Protein AF-A0A8J4CBU0-F1 (afdb_monomer)

Organism: NCBI:txid1737510

Sequence (158 aa):
MNLNSPRSPIAQFSIENDHCSTSNVCPNAPRKPNFRREQEIGNFDFAIRCARDMLESMPECDRCDALKHLPRHTLEGVFLAFCHWQAGTQGGMDFQMLLQVAPCLDQELLGHIQCCYPNMTGEEWAIEVQQAVSDPYHGQQLAERTMIDSCQLRRLLF

Secondary structure (DSSP, 8-state):
--------------------------TTPPPPPSHHHHTTTT-HHHHHHHHHHHHHTS-GGGGGGHHHHS-HHHHHHHHHHHHHHHTT-GGGHHHHHHHHH-TTHHHHHHHHHHHH-TT--HHHHHHHHHHHHH-HHHHHHHHHHHHHHHHHHHHT--

Solvent-accessible surface area (backbone atoms only — not comparable to full-atom values): 9636 Å² total; per-residue (Å²): 134,88,90,81,85,90,82,89,82,82,91,74,87,80,89,78,88,80,77,81,88,76,83,72,83,69,95,75,68,76,71,76,71,68,62,70,60,71,69,48,73,83,48,32,67,58,20,41,52,55,43,40,59,54,56,68,75,44,59,75,85,67,30,77,52,40,75,77,73,45,56,78,90,24,46,40,27,43,47,48,21,44,34,22,38,75,62,70,40,79,67,9,54,62,40,56,57,43,36,76,75,24,74,48,43,66,59,53,51,50,53,51,48,44,68,76,38,74,85,63,48,73,68,58,49,53,51,51,30,48,45,25,66,75,33,66,68,54,26,51,52,52,24,49,66,60,50,58,52,56,59,56,59,59,57,75,77,108

Nearest PDB structures (foldseek):
  3uun-assembly3_B  TM=2.151E-01  e=1.578E+00  Homo sapiens
  1qvx-assembly1_A  TM=2.499E-01  e=4.249E+00  Gallus gallus
  6ch2-assembly1_D  TM=2.247E-01  e=8.932E+00  Salmonella enterica subsp. enterica serovar Typhimurium str. LT2

pLDDT: mean 74.84, std 21.99, range [34.0, 96.31]

Mean predicted aligned error: 13.99 Å

Radius of gyration: 27.42 Å; Cα contacts (8 Å, |Δi|>4): 128; chains: 1; bounding box: 73×82×49 Å

Structure (mmCIF, N/CA/C/O backbone):
data_AF-A0A8J4CBU0-F1
#
_entry.id   AF-A0A8J4CBU0-F1
#
loop_
_atom_site.group_PDB
_atom_site.id
_atom_site.type_symbol
_atom_site.label_atom_id
_atom_site.label_alt_id
_atom_site.label_comp_id
_atom_site.label_asym_id
_atom_site.label_entity_id
_atom_site.label_seq_id
_atom_site.pdbx_PDB_ins_code
_atom_site.Cartn_x
_atom_site.Cartn_y
_atom_site.Cartn_z
_atom_site.occupancy
_atom_site.B_iso_or_equiv
_atom_site.auth_seq_id
_atom_site.auth_comp_id
_atom_site.auth_asym_id
_atom_site.auth_atom_id
_atom_site.pdbx_PDB_model_num
ATOM 1 N N . MET A 1 1 ? 55.721 -66.239 36.094 1.00 34.00 1 MET A N 1
ATOM 2 C CA . MET A 1 1 ? 55.238 -67.418 35.345 1.00 34.00 1 MET A CA 1
ATOM 3 C C . MET A 1 1 ? 53.740 -67.260 35.102 1.00 34.00 1 MET A C 1
ATOM 5 O O . MET A 1 1 ? 53.036 -67.032 36.072 1.00 34.00 1 MET A O 1
ATOM 9 N N . ASN A 1 2 ? 53.336 -67.285 33.822 1.00 36.19 2 ASN A N 1
ATOM 10 C CA . ASN A 1 2 ? 52.145 -67.920 33.214 1.00 36.19 2 ASN A CA 1
ATOM 11 C C . ASN A 1 2 ? 50.861 -68.074 34.061 1.00 36.19 2 ASN A C 1
ATOM 13 O O . ASN A 1 2 ? 50.888 -68.720 35.098 1.00 36.19 2 ASN A O 1
ATOM 17 N N . LEU A 1 3 ? 49.745 -67.424 33.690 1.00 40.72 3 LEU A N 1
ATOM 18 C CA . LEU A 1 3 ? 48.765 -67.764 32.623 1.00 40.72 3 LEU A CA 1
ATOM 19 C C . LEU A 1 3 ? 47.568 -68.545 33.201 1.00 40.72 3 LEU A C 1
ATOM 21 O O . LEU A 1 3 ? 47.722 -69.702 33.576 1.00 40.72 3 LEU A O 1
ATOM 25 N N . ASN A 1 4 ? 46.382 -67.924 33.213 1.00 36.31 4 ASN A N 1
ATOM 26 C CA . ASN A 1 4 ? 45.189 -68.373 32.467 1.00 36.31 4 ASN A CA 1
ATOM 27 C C . ASN A 1 4 ? 43.868 -67.891 33.097 1.00 36.31 4 ASN A C 1
ATOM 29 O O . ASN A 1 4 ? 43.408 -68.389 34.120 1.00 36.31 4 ASN A O 1
ATOM 33 N N . SER A 1 5 ? 43.238 -66.952 32.386 1.00 48.69 5 SER A N 1
ATOM 34 C CA . SER A 1 5 ? 41.776 -66.819 32.240 1.00 48.69 5 SER A CA 1
ATOM 35 C C . SER A 1 5 ? 41.215 -68.060 31.494 1.00 48.69 5 SER A C 1
ATOM 37 O O . SER A 1 5 ? 42.044 -68.795 30.946 1.00 48.69 5 SER A O 1
ATOM 39 N N . PRO A 1 6 ? 39.887 -68.338 31.385 1.00 55.81 6 PRO A N 1
ATOM 40 C CA . PRO A 1 6 ? 38.894 -67.429 30.757 1.00 55.81 6 PRO A CA 1
ATOM 41 C C . PRO A 1 6 ? 37.460 -67.545 31.374 1.00 55.81 6 PRO A C 1
ATOM 43 O O . PRO A 1 6 ? 37.219 -68.416 32.198 1.00 55.81 6 PRO A O 1
ATOM 46 N N . ARG A 1 7 ? 36.431 -66.710 31.147 1.00 42.28 7 ARG A N 1
ATOM 47 C CA . ARG A 1 7 ? 35.717 -66.241 29.932 1.00 42.28 7 ARG A CA 1
ATOM 48 C C . ARG A 1 7 ? 34.747 -65.113 30.387 1.00 42.28 7 ARG A C 1
ATOM 50 O O . ARG A 1 7 ? 33.935 -65.379 31.263 1.00 42.28 7 ARG A O 1
ATOM 57 N N . SER A 1 8 ? 34.951 -63.842 30.005 1.00 54.22 8 SER A N 1
ATOM 58 C CA . SER A 1 8 ? 34.265 -63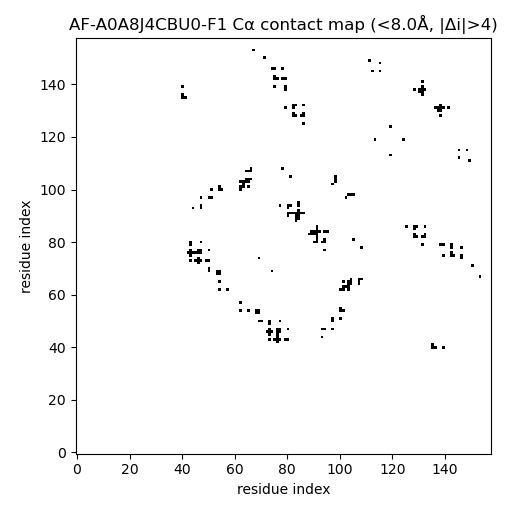.062 28.929 1.00 54.22 8 SER A CA 1
ATOM 59 C C . SER A 1 8 ? 32.898 -62.430 29.313 1.00 54.22 8 SER A C 1
ATOM 61 O O . SER A 1 8 ? 32.133 -63.064 30.025 1.00 54.22 8 SER A O 1
ATOM 63 N N . PRO A 1 9 ? 32.495 -61.273 28.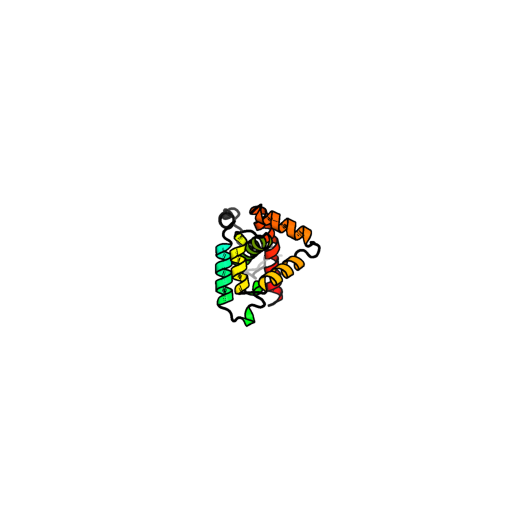737 1.00 48.78 9 PRO A N 1
ATOM 64 C CA . PRO A 1 9 ? 33.164 -59.970 28.809 1.00 48.78 9 PRO A CA 1
ATOM 65 C C . PRO A 1 9 ? 32.213 -58.807 29.200 1.00 48.78 9 PRO A C 1
ATOM 67 O O . PRO A 1 9 ? 31.014 -58.819 28.933 1.00 48.78 9 PRO A O 1
ATOM 70 N N . ILE A 1 10 ? 32.801 -57.764 29.790 1.00 43.44 10 ILE A N 1
ATOM 71 C CA . ILE A 1 10 ? 32.200 -56.443 30.020 1.00 43.44 10 ILE A CA 1
ATOM 72 C C . ILE A 1 10 ? 32.080 -55.719 28.673 1.00 43.44 10 ILE A C 1
ATOM 74 O O . ILE A 1 10 ? 33.049 -55.668 27.915 1.00 43.44 10 ILE A O 1
ATOM 78 N N . ALA A 1 11 ? 30.907 -55.154 28.381 1.00 40.12 11 ALA A N 1
ATOM 79 C CA . ALA A 1 11 ? 30.705 -54.281 27.230 1.00 40.12 11 ALA A CA 1
ATOM 80 C C . ALA A 1 11 ? 31.582 -53.028 27.382 1.00 40.12 11 ALA A C 1
ATOM 82 O O . ALA A 1 11 ? 31.366 -52.212 28.278 1.00 40.12 11 ALA A O 1
ATOM 83 N N . GLN A 1 12 ? 32.601 -52.904 26.533 1.00 40.72 12 GLN A N 1
ATOM 84 C CA . GLN A 1 12 ? 33.430 -51.710 26.446 1.00 40.72 12 GLN A CA 1
ATOM 85 C C . GLN A 1 12 ? 32.835 -50.738 25.431 1.00 40.72 12 GLN A C 1
ATOM 87 O O . GLN A 1 12 ? 32.482 -51.110 24.313 1.00 40.72 12 GLN A O 1
ATOM 92 N N . PHE A 1 13 ? 32.759 -49.482 25.856 1.00 40.38 13 PHE A N 1
ATOM 93 C CA . PHE A 1 13 ? 32.594 -48.321 25.001 1.00 40.38 13 PHE A CA 1
ATOM 94 C C . PHE A 1 13 ? 33.774 -48.225 24.028 1.00 40.38 13 PHE A C 1
ATOM 96 O O . PHE A 1 13 ? 34.927 -48.190 24.456 1.00 40.38 13 PHE A O 1
ATOM 103 N N . SER A 1 14 ? 33.472 -48.087 22.741 1.00 40.72 14 SER A N 1
ATOM 104 C CA . SER A 1 14 ? 34.336 -47.386 21.796 1.00 40.72 14 SER A CA 1
ATOM 105 C C . SER A 1 14 ? 33.578 -46.151 21.331 1.00 40.72 14 SER A C 1
ATOM 107 O O . SER A 1 14 ? 32.615 -46.235 20.574 1.00 40.72 14 SER A O 1
ATOM 109 N N . ILE A 1 15 ? 33.995 -45.010 21.869 1.00 47.34 15 ILE A N 1
ATOM 110 C CA . ILE A 1 15 ? 33.830 -43.709 21.236 1.00 47.34 15 ILE A CA 1
ATOM 111 C C . ILE A 1 15 ? 34.971 -43.634 20.229 1.00 47.34 15 ILE A C 1
ATOM 113 O O . ILE A 1 15 ? 36.117 -43.741 20.646 1.00 47.34 15 ILE A O 1
ATOM 117 N N . GLU A 1 16 ? 34.656 -43.491 18.945 1.00 35.72 16 GLU A N 1
ATOM 118 C CA . GLU A 1 16 ? 35.247 -42.458 18.088 1.00 35.72 16 GLU A CA 1
ATOM 119 C C . GLU A 1 16 ? 34.575 -42.456 16.707 1.00 35.72 16 GLU A C 1
ATOM 121 O O . GLU A 1 16 ? 34.533 -43.466 16.013 1.00 35.72 16 GLU A O 1
ATOM 126 N N . ASN A 1 17 ? 34.050 -41.269 16.388 1.00 37.66 17 ASN A N 1
ATOM 127 C CA . ASN A 1 17 ? 33.843 -40.653 15.078 1.00 37.66 17 ASN A CA 1
ATOM 128 C C . ASN A 1 17 ? 33.075 -41.438 14.001 1.00 37.66 17 ASN A C 1
ATOM 130 O O . ASN A 1 17 ? 33.599 -42.325 13.347 1.00 37.66 17 ASN A O 1
ATOM 134 N N . ASP A 1 18 ? 31.861 -40.991 13.682 1.00 36.38 18 ASP A N 1
ATOM 135 C CA . ASP A 1 18 ? 31.746 -39.846 12.777 1.00 36.38 18 ASP A CA 1
ATOM 136 C C . ASP A 1 18 ? 30.307 -39.321 12.713 1.00 36.38 18 ASP A C 1
ATOM 138 O O . ASP A 1 18 ? 29.337 -40.068 12.639 1.00 36.38 18 ASP A O 1
ATOM 142 N N . HIS A 1 19 ? 30.216 -37.995 12.762 1.00 39.25 19 HIS A N 1
ATOM 143 C CA . HIS A 1 19 ? 29.139 -37.150 12.260 1.00 39.25 19 HIS A CA 1
ATOM 144 C C . HIS A 1 19 ? 27.676 -37.505 12.587 1.00 39.25 19 HIS A C 1
ATOM 146 O O . HIS A 1 19 ? 27.019 -38.345 11.978 1.00 39.25 19 HIS A O 1
ATOM 152 N N . CYS A 1 20 ? 27.146 -36.688 13.506 1.00 36.72 20 CYS A N 1
ATOM 153 C CA . CYS A 1 20 ? 25.795 -36.131 13.513 1.00 36.72 20 CYS A CA 1
ATOM 154 C C . CYS A 1 20 ? 24.984 -36.467 12.251 1.00 36.72 20 CYS A C 1
ATOM 156 O O . CYS A 1 20 ? 25.292 -35.992 11.157 1.00 36.72 20 CYS A O 1
ATOM 158 N N . SER A 1 21 ? 23.931 -37.267 12.424 1.00 40.34 21 SER A N 1
ATOM 159 C CA . SER A 1 21 ? 22.935 -37.552 11.398 1.00 40.34 21 SER A CA 1
ATOM 160 C C . SER A 1 21 ? 22.174 -36.279 11.008 1.00 40.34 21 SER A C 1
ATOM 162 O O . SER A 1 21 ? 21.051 -36.039 11.446 1.00 40.34 21 SER A O 1
ATOM 164 N N . THR A 1 22 ? 22.770 -35.465 10.142 1.00 42.59 22 THR A N 1
ATOM 165 C CA . THR A 1 22 ? 22.064 -34.518 9.282 1.00 42.59 22 THR A CA 1
ATOM 166 C C . THR A 1 22 ? 21.462 -35.307 8.123 1.00 42.59 22 THR A C 1
ATOM 168 O O . THR A 1 22 ? 22.049 -35.469 7.056 1.00 42.59 22 THR A O 1
ATOM 171 N N . SER A 1 23 ? 20.271 -35.857 8.354 1.00 40.28 23 SER A N 1
ATOM 172 C CA . SER A 1 23 ? 19.504 -36.533 7.310 1.00 40.28 23 SER A CA 1
ATOM 173 C C . SER A 1 23 ? 19.081 -35.532 6.226 1.00 40.28 23 SER A C 1
ATOM 175 O O . SER A 1 23 ? 18.161 -34.738 6.407 1.00 40.28 23 SER A O 1
ATOM 177 N N . ASN A 1 24 ? 19.792 -35.622 5.099 1.00 41.19 24 ASN A N 1
ATOM 178 C CA . ASN A 1 24 ? 19.357 -35.398 3.720 1.00 41.19 24 ASN A CA 1
ATOM 179 C C . ASN A 1 24 ? 18.896 -33.990 3.309 1.00 41.19 24 ASN A C 1
ATOM 181 O O . ASN A 1 24 ? 17.742 -33.767 2.945 1.00 41.19 24 ASN A O 1
ATOM 185 N N . VAL A 1 25 ? 19.864 -33.082 3.155 1.00 42.47 25 VAL A N 1
ATOM 186 C CA . VAL A 1 25 ? 19.802 -32.110 2.051 1.00 42.47 25 VAL A CA 1
ATOM 187 C C . VAL A 1 25 ? 20.138 -32.870 0.766 1.00 42.47 25 VAL A C 1
ATOM 189 O O . VAL A 1 25 ? 21.299 -33.173 0.501 1.00 42.47 25 VAL A O 1
ATOM 192 N N . CYS A 1 26 ? 19.129 -33.223 -0.032 1.00 36.91 26 CYS A N 1
ATOM 193 C CA . CYS A 1 26 ? 19.356 -33.737 -1.382 1.00 36.91 26 CYS A CA 1
ATOM 194 C C . CYS A 1 26 ? 20.069 -32.651 -2.219 1.00 36.91 26 CYS A C 1
ATOM 196 O O . CYS A 1 26 ? 19.478 -31.587 -2.417 1.00 36.91 26 CYS A O 1
ATOM 198 N N . PRO A 1 27 ? 21.278 -32.882 -2.771 1.00 45.62 27 PRO A N 1
ATOM 199 C CA . PRO A 1 27 ? 22.016 -31.843 -3.497 1.00 45.62 27 PRO A CA 1
ATOM 200 C C . PRO A 1 27 ? 21.475 -31.553 -4.907 1.00 45.62 27 PRO A C 1
ATOM 202 O O . PRO A 1 27 ? 22.059 -30.754 -5.623 1.00 45.62 27 PRO A O 1
ATOM 205 N N . ASN A 1 28 ? 20.371 -32.184 -5.320 1.00 46.84 28 ASN A N 1
ATOM 206 C CA . ASN A 1 28 ? 19.833 -32.117 -6.684 1.00 46.84 28 ASN A CA 1
ATOM 207 C C . ASN A 1 28 ? 18.296 -32.071 -6.720 1.00 46.84 28 ASN A C 1
ATOM 209 O O . ASN A 1 28 ? 17.674 -32.614 -7.629 1.00 46.84 28 ASN A O 1
ATOM 213 N N . ALA A 1 29 ? 17.651 -31.427 -5.744 1.00 43.34 29 ALA A N 1
ATOM 214 C CA . ALA A 1 29 ? 16.278 -30.989 -5.977 1.00 43.34 29 ALA A CA 1
ATOM 215 C C . ALA A 1 29 ? 16.334 -29.831 -6.989 1.00 43.34 29 ALA A C 1
ATOM 217 O O . ALA A 1 29 ? 16.971 -28.815 -6.685 1.00 43.34 29 ALA A O 1
ATOM 218 N N . PRO A 1 30 ? 15.697 -29.931 -8.173 1.00 47.75 30 PRO A N 1
ATOM 219 C CA . PRO A 1 30 ? 15.491 -28.759 -9.004 1.00 47.75 30 PRO A CA 1
ATOM 220 C C . PRO A 1 30 ? 14.759 -27.754 -8.121 1.00 47.75 30 PRO A C 1
ATOM 222 O O . PRO A 1 30 ? 13.662 -28.046 -7.633 1.00 47.75 30 PRO A O 1
ATOM 225 N N . ARG A 1 31 ? 15.377 -26.598 -7.847 1.00 51.50 31 ARG A N 1
ATOM 226 C CA . ARG A 1 31 ? 14.644 -25.483 -7.245 1.00 51.50 31 ARG A CA 1
ATOM 227 C C . ARG A 1 31 ? 13.429 -25.306 -8.138 1.00 51.50 31 ARG A C 1
ATOM 229 O O . ARG A 1 31 ? 13.617 -25.111 -9.339 1.00 51.50 31 ARG A O 1
ATOM 236 N N . LYS A 1 32 ? 12.216 -25.469 -7.589 1.00 43.22 32 LYS A N 1
ATOM 237 C CA . LYS A 1 32 ? 10.995 -25.186 -8.348 1.00 43.22 32 LYS A CA 1
ATOM 238 C C . LYS A 1 32 ? 11.237 -23.832 -9.007 1.00 43.22 32 LYS A C 1
ATOM 240 O O . LYS A 1 32 ? 11.532 -22.885 -8.273 1.00 43.22 32 LYS A O 1
ATOM 245 N N . PRO A 1 33 ? 11.233 -23.748 -10.343 1.00 42.16 33 PRO A N 1
ATOM 246 C CA . PRO A 1 33 ? 11.438 -22.468 -10.978 1.00 42.16 33 PRO A CA 1
ATOM 247 C C . PRO A 1 33 ? 10.353 -21.535 -10.435 1.00 42.16 33 PRO A C 1
ATOM 249 O O . PRO A 1 33 ? 9.207 -21.956 -10.249 1.00 42.16 33 PRO A O 1
ATOM 252 N N . ASN A 1 34 ? 10.742 -20.309 -10.087 1.00 46.09 34 ASN A N 1
ATOM 253 C CA . ASN A 1 34 ? 9.900 -19.271 -9.483 1.00 46.09 34 ASN A CA 1
ATOM 254 C C . ASN A 1 34 ? 8.767 -18.797 -10.429 1.00 46.09 34 ASN A C 1
ATOM 256 O O . ASN A 1 34 ? 8.305 -17.671 -10.320 1.00 46.09 34 ASN A O 1
ATOM 260 N N . PHE A 1 35 ? 8.257 -19.661 -11.314 1.00 37.78 35 PHE A N 1
ATOM 261 C CA . PHE A 1 35 ? 7.152 -19.394 -12.236 1.00 37.78 35 PHE A CA 1
ATOM 262 C C . PHE A 1 35 ? 5.877 -18.930 -11.536 1.00 37.78 35 PHE A C 1
ATOM 264 O O . PHE A 1 35 ? 5.042 -18.292 -12.166 1.00 37.78 35 PHE A O 1
ATOM 271 N N . ARG A 1 36 ? 5.703 -19.236 -10.242 1.00 45.06 36 ARG A N 1
ATOM 272 C CA . ARG A 1 36 ? 4.548 -18.732 -9.492 1.00 45.06 36 ARG A CA 1
ATOM 273 C C . ARG A 1 36 ? 4.622 -17.217 -9.275 1.00 45.06 36 ARG A C 1
ATOM 275 O O . ARG A 1 36 ? 3.591 -16.570 -9.329 1.00 45.06 36 ARG A O 1
ATOM 282 N N . ARG A 1 37 ? 5.829 -16.665 -9.107 1.00 49.78 37 ARG A N 1
ATOM 283 C CA . ARG A 1 37 ? 6.038 -15.238 -8.832 1.00 49.78 37 ARG A CA 1
ATOM 284 C C . ARG A 1 37 ? 5.971 -14.384 -10.101 1.00 49.78 37 ARG A C 1
ATOM 286 O O . ARG A 1 37 ? 5.455 -13.278 -10.068 1.00 49.78 37 ARG A O 1
ATOM 293 N N . GLU A 1 38 ? 6.408 -14.925 -11.238 1.00 42.91 38 GLU A N 1
ATOM 294 C CA . GLU A 1 38 ? 6.348 -14.226 -12.534 1.00 42.91 38 GLU A CA 1
ATOM 295 C C . GLU A 1 38 ? 4.918 -14.105 -13.098 1.00 42.91 38 GLU A C 1
ATOM 297 O O . GLU A 1 38 ? 4.658 -13.202 -13.886 1.00 42.91 38 GLU A O 1
ATOM 302 N N . GLN A 1 39 ? 3.973 -14.959 -12.675 1.00 41.88 39 GLN A N 1
ATOM 303 C CA . GLN A 1 39 ? 2.542 -14.816 -13.007 1.00 41.88 39 GLN A CA 1
ATOM 304 C C . GLN A 1 39 ? 1.761 -13.913 -12.034 1.00 41.88 39 GLN A C 1
ATOM 306 O O . GLN A 1 39 ? 0.610 -13.584 -12.313 1.00 41.88 39 GLN A O 1
ATOM 311 N N . GLU A 1 40 ? 2.354 -13.522 -10.904 1.00 49.50 40 GLU A N 1
ATOM 312 C CA . GLU A 1 40 ? 1.714 -12.679 -9.879 1.00 49.50 40 GLU A CA 1
ATOM 313 C C . GLU A 1 40 ? 1.998 -11.182 -10.076 1.00 49.50 40 GLU A C 1
ATOM 315 O O . GLU A 1 40 ? 1.310 -10.349 -9.482 1.00 49.50 40 GLU A O 1
ATOM 320 N N . ILE A 1 41 ? 2.939 -10.837 -10.965 1.00 48.62 41 ILE A N 1
ATOM 321 C CA . ILE A 1 41 ? 3.172 -9.464 -11.425 1.00 48.62 41 ILE A CA 1
ATOM 322 C C . ILE A 1 41 ? 1.917 -9.010 -12.186 1.00 48.62 41 ILE A C 1
ATOM 324 O O . ILE A 1 41 ? 1.770 -9.258 -13.380 1.00 48.62 41 ILE A O 1
ATOM 328 N N . GLY A 1 42 ? 0.978 -8.390 -11.469 1.00 52.25 42 GLY A N 1
ATOM 329 C CA . GLY A 1 42 ? -0.260 -7.849 -12.035 1.00 52.25 42 GLY A CA 1
ATOM 330 C C . GLY A 1 42 ? -1.561 -8.553 -11.643 1.00 52.25 42 GLY A C 1
ATOM 331 O O . GLY A 1 42 ? -2.571 -8.287 -12.282 1.00 52.25 42 GLY A O 1
ATOM 332 N N . ASN A 1 43 ? -1.592 -9.407 -10.610 1.00 63.91 43 ASN A N 1
ATOM 333 C CA . ASN A 1 43 ? -2.867 -9.914 -10.068 1.00 63.91 43 ASN A CA 1
ATOM 334 C C . ASN A 1 43 ? -3.137 -9.423 -8.636 1.00 63.91 43 ASN A C 1
ATOM 336 O O . ASN A 1 43 ? -3.515 -10.196 -7.750 1.00 63.91 43 ASN A O 1
ATOM 340 N N . PHE A 1 44 ? -2.930 -8.123 -8.397 1.00 75.69 44 PHE A N 1
ATOM 341 C CA . PHE A 1 44 ? -3.338 -7.498 -7.137 1.00 75.69 44 PHE A CA 1
ATOM 342 C C . PHE A 1 44 ? -4.868 -7.462 -6.978 1.00 75.69 44 PHE A C 1
ATOM 344 O O . PHE A 1 44 ? -5.340 -7.446 -5.845 1.00 75.69 44 PHE A O 1
ATOM 351 N N . ASP A 1 45 ? -5.645 -7.596 -8.057 1.00 82.25 45 ASP A N 1
ATOM 352 C CA . ASP A 1 45 ? -7.107 -7.766 -8.018 1.00 82.25 45 ASP A CA 1
ATOM 353 C C . ASP A 1 45 ? -7.532 -8.945 -7.134 1.00 82.25 45 ASP A C 1
ATOM 355 O O . ASP A 1 45 ? -8.456 -8.835 -6.322 1.00 82.25 45 ASP A O 1
ATOM 359 N N . PHE A 1 46 ? -6.847 -10.089 -7.254 1.00 86.25 46 PHE A N 1
ATOM 360 C CA . PHE A 1 46 ? -7.102 -11.243 -6.394 1.00 86.25 46 PHE A CA 1
ATOM 361 C C . PHE A 1 46 ? -6.805 -10.919 -4.926 1.00 86.25 46 PHE A C 1
ATOM 363 O O . PHE A 1 46 ? -7.613 -11.229 -4.050 1.00 86.25 46 PHE A O 1
ATOM 370 N N . ALA A 1 47 ? -5.677 -10.255 -4.659 1.00 89.06 47 ALA A N 1
ATOM 371 C CA . ALA A 1 47 ? -5.294 -9.858 -3.310 1.00 89.06 47 ALA A CA 1
ATOM 372 C C . ALA A 1 47 ? -6.307 -8.886 -2.685 1.00 89.06 47 ALA A C 1
ATOM 374 O O . ALA A 1 47 ? -6.683 -9.077 -1.529 1.00 89.06 47 ALA A O 1
ATOM 375 N N . ILE A 1 48 ? -6.797 -7.903 -3.450 1.00 91.06 48 ILE A N 1
ATOM 376 C CA . ILE A 1 48 ? -7.820 -6.950 -3.003 1.00 91.06 48 ILE A CA 1
ATOM 377 C C . ILE A 1 48 ? -9.143 -7.654 -2.721 1.00 91.06 48 ILE A C 1
ATOM 379 O O . ILE A 1 48 ? -9.737 -7.424 -1.670 1.00 91.06 48 ILE A O 1
ATOM 383 N N . ARG A 1 49 ? -9.594 -8.549 -3.606 1.00 91.06 49 ARG A N 1
ATOM 384 C CA . ARG A 1 49 ? -10.822 -9.322 -3.376 1.00 91.06 49 ARG A CA 1
ATOM 385 C C . ARG A 1 49 ? -10.731 -10.162 -2.107 1.00 91.06 49 ARG A C 1
ATOM 387 O O . ARG A 1 49 ? -11.623 -10.089 -1.273 1.00 91.06 49 ARG A O 1
ATOM 394 N N . CYS A 1 50 ? -9.638 -10.901 -1.926 1.00 90.94 50 CYS A N 1
ATOM 395 C CA . CYS A 1 50 ? -9.428 -11.696 -0.718 1.00 90.94 50 CYS A CA 1
ATOM 396 C C . CYS A 1 50 ? -9.331 -10.833 0.548 1.00 90.94 50 CYS A C 1
ATOM 398 O O . CYS A 1 50 ? -9.868 -11.214 1.587 1.00 90.94 50 CYS A O 1
ATOM 400 N N . ALA A 1 51 ? -8.663 -9.679 0.469 1.00 91.81 51 ALA A N 1
ATOM 401 C CA . ALA A 1 51 ? -8.579 -8.723 1.567 1.00 91.81 51 ALA A CA 1
ATOM 402 C C . ALA A 1 51 ? -9.961 -8.177 1.945 1.00 91.81 51 ALA A C 1
ATOM 404 O O . ALA A 1 51 ? -10.313 -8.159 3.123 1.00 91.81 51 ALA A O 1
ATOM 405 N N . ARG A 1 52 ? -10.762 -7.791 0.947 1.00 92.94 52 ARG A N 1
ATOM 406 C CA . ARG A 1 52 ? -12.120 -7.284 1.142 1.00 92.94 52 ARG A CA 1
ATOM 407 C C . ARG A 1 52 ? -13.022 -8.333 1.778 1.00 92.94 52 ARG A C 1
ATOM 409 O O . ARG A 1 52 ? -13.601 -8.052 2.818 1.00 92.94 52 ARG A O 1
ATOM 416 N N . ASP A 1 53 ? -13.088 -9.534 1.205 1.00 92.94 53 ASP A N 1
ATOM 417 C CA . ASP A 1 53 ? -13.951 -10.610 1.706 1.00 92.94 53 ASP A CA 1
ATOM 418 C C . ASP A 1 53 ? -13.606 -10.960 3.172 1.00 92.94 53 ASP A C 1
ATOM 420 O O . ASP A 1 53 ? -14.497 -11.192 3.991 1.00 92.94 53 ASP A O 1
ATOM 424 N N . MET A 1 54 ? -12.314 -10.936 3.533 1.00 91.88 54 MET A N 1
ATOM 425 C CA . MET A 1 54 ? -11.867 -11.114 4.919 1.00 91.88 54 MET A CA 1
ATOM 426 C C . MET A 1 54 ? -12.357 -9.978 5.826 1.00 91.88 54 MET A C 1
ATOM 428 O O . MET A 1 54 ? -12.963 -10.247 6.861 1.00 91.88 54 MET A O 1
ATOM 432 N N . LEU A 1 55 ? -12.123 -8.718 5.450 1.00 91.62 55 LEU A N 1
ATOM 433 C CA . LEU A 1 55 ? -12.495 -7.561 6.272 1.00 91.62 55 LEU A CA 1
ATOM 434 C C . LEU A 1 55 ? -14.016 -7.411 6.416 1.00 91.62 55 LEU A C 1
ATOM 436 O O . LEU A 1 55 ? -14.499 -7.095 7.501 1.00 91.62 55 LEU A O 1
ATOM 440 N N . GLU A 1 56 ? -14.785 -7.687 5.363 1.00 93.19 56 GLU A N 1
ATOM 441 C CA . GLU A 1 56 ? -16.252 -7.661 5.392 1.00 93.19 56 GLU A CA 1
ATOM 442 C C . GLU A 1 56 ? -16.835 -8.719 6.333 1.00 93.19 56 GLU A C 1
ATOM 444 O O . GLU A 1 56 ? -17.861 -8.472 6.968 1.00 93.19 56 GLU A O 1
ATOM 449 N N . SER A 1 57 ? -16.163 -9.867 6.479 1.00 92.31 57 SER A N 1
ATOM 450 C CA . SER A 1 57 ? -16.574 -10.916 7.420 1.00 92.31 57 SER A CA 1
ATOM 451 C C . SER A 1 57 ? -16.385 -10.531 8.894 1.00 92.31 57 SER A C 1
ATOM 453 O O . SER A 1 57 ? -16.937 -11.190 9.777 1.00 92.31 57 SER A O 1
ATOM 455 N N . MET A 1 58 ? -15.628 -9.463 9.164 1.00 89.12 58 MET A N 1
ATOM 456 C CA . MET A 1 58 ? -15.358 -8.965 10.508 1.00 89.12 58 MET A CA 1
ATOM 457 C C . MET A 1 58 ? -16.357 -7.873 10.923 1.00 89.12 58 MET A C 1
ATOM 459 O O . MET A 1 58 ? -16.810 -7.096 10.071 1.00 89.12 58 MET A O 1
ATOM 463 N N . PRO A 1 59 ? -16.671 -7.759 12.228 1.00 88.75 59 PRO A N 1
ATOM 464 C CA . PRO A 1 59 ? -17.389 -6.612 12.774 1.00 88.75 59 PRO A CA 1
ATOM 465 C C . PRO A 1 59 ? -16.668 -5.296 12.465 1.00 88.75 59 PRO A C 1
ATOM 467 O O . PRO A 1 59 ? -15.442 -5.239 12.485 1.00 88.75 59 PRO A O 1
ATOM 470 N N . GLU A 1 60 ? -17.418 -4.216 12.240 1.00 85.56 60 GLU A N 1
ATOM 471 C CA . GLU A 1 60 ? -16.843 -2.900 11.912 1.00 85.56 60 GLU A CA 1
ATOM 472 C C . GLU A 1 60 ? -15.851 -2.397 12.970 1.00 85.56 60 GLU A C 1
ATOM 474 O O . GLU A 1 60 ? -14.842 -1.792 12.617 1.00 85.56 60 GLU A O 1
ATOM 479 N N . CYS A 1 61 ? -16.089 -2.697 14.253 1.00 84.62 61 CYS A N 1
ATOM 480 C CA . CYS A 1 61 ? -15.196 -2.315 15.349 1.00 84.62 61 CYS A CA 1
ATOM 481 C C . CYS A 1 61 ? -13.803 -2.954 15.264 1.00 84.62 61 CYS A C 1
ATOM 483 O O . CYS A 1 61 ? -12.843 -2.368 15.762 1.00 84.62 61 CYS A O 1
ATOM 485 N N . ASP A 1 62 ? -13.685 -4.111 14.609 1.00 84.50 62 ASP A N 1
ATOM 486 C CA . ASP A 1 62 ? -12.431 -4.862 14.491 1.00 84.50 62 ASP A CA 1
ATOM 487 C C . ASP A 1 62 ? -11.644 -4.465 13.229 1.00 84.50 62 ASP A C 1
ATOM 489 O O . ASP A 1 62 ? -10.492 -4.854 13.050 1.00 84.50 62 ASP A O 1
ATOM 493 N N . ARG A 1 63 ? -12.237 -3.650 12.345 1.00 85.25 63 ARG A N 1
ATOM 494 C CA . ARG A 1 63 ? -11.595 -3.181 11.103 1.00 85.25 63 ARG A CA 1
ATOM 495 C C . ARG A 1 63 ? -10.647 -1.998 11.315 1.00 85.25 63 ARG A C 1
ATOM 497 O O . ARG A 1 63 ? -9.986 -1.591 10.368 1.00 85.25 63 ARG A O 1
ATOM 504 N N . CYS A 1 64 ? -10.564 -1.467 12.536 1.00 81.25 64 CYS A N 1
ATOM 505 C CA . CYS A 1 64 ? -9.659 -0.375 12.914 1.00 81.25 64 CYS A CA 1
ATOM 506 C C . CYS A 1 64 ? -8.167 -0.769 12.902 1.00 81.25 64 CYS A C 1
ATOM 508 O O . CYS A 1 64 ? -7.319 0.101 13.056 1.00 81.25 64 CYS A O 1
ATOM 510 N N . ASP A 1 65 ? -7.871 -2.065 12.763 1.00 84.06 65 ASP A N 1
ATOM 511 C CA . ASP A 1 65 ? -6.531 -2.656 12.652 1.00 84.06 65 ASP A CA 1
ATOM 512 C C . ASP A 1 65 ? -6.455 -3.569 11.406 1.00 84.06 65 ASP A C 1
ATOM 514 O O . ASP A 1 65 ? -5.937 -4.695 11.438 1.00 84.06 65 ASP A O 1
ATOM 518 N N . ALA A 1 66 ? -7.049 -3.124 10.295 1.00 86.56 66 ALA A N 1
ATOM 519 C CA . ALA A 1 66 ? -7.299 -3.943 9.112 1.00 86.56 66 ALA A CA 1
ATOM 520 C C . ALA A 1 66 ? -6.031 -4.642 8.608 1.00 86.56 66 ALA A C 1
ATOM 522 O O . ALA A 1 66 ? -6.055 -5.842 8.310 1.00 86.56 66 ALA A O 1
ATOM 523 N N . LEU A 1 67 ? -4.900 -3.931 8.590 1.00 88.50 67 LEU A N 1
ATOM 524 C CA . LEU A 1 67 ? -3.629 -4.445 8.101 1.00 88.50 67 LEU A CA 1
ATOM 525 C C . LEU A 1 67 ? -3.147 -5.656 8.905 1.00 88.50 67 LEU A C 1
ATOM 527 O O . LEU A 1 67 ? -2.467 -6.505 8.335 1.00 88.50 67 LEU A O 1
ATOM 531 N N . LYS A 1 68 ? -3.495 -5.799 10.193 1.00 86.50 68 LYS A N 1
ATOM 532 C CA . LYS A 1 68 ? -3.122 -6.971 11.014 1.00 86.50 68 LYS A CA 1
ATOM 533 C C . LYS A 1 68 ? -3.922 -8.216 10.640 1.00 86.50 68 LYS A C 1
ATOM 535 O O . LYS A 1 68 ? -3.384 -9.325 10.692 1.00 86.50 68 LYS A O 1
ATOM 540 N N . HIS A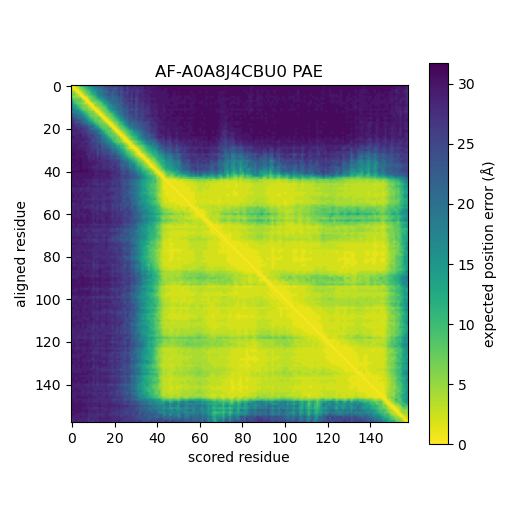 1 69 ? -5.173 -8.029 10.233 1.00 87.00 69 HIS A N 1
ATOM 541 C CA . HIS A 1 69 ? -6.102 -9.109 9.905 1.00 87.00 69 HIS A CA 1
ATOM 542 C C . HIS A 1 69 ? -5.923 -9.647 8.483 1.00 87.00 69 HIS A C 1
ATOM 544 O O . HIS A 1 69 ? -6.272 -10.796 8.208 1.00 87.00 69 HIS A O 1
ATOM 550 N N . LEU A 1 70 ? -5.318 -8.862 7.585 1.00 88.50 70 LEU A N 1
ATOM 551 C CA . LEU A 1 70 ? -5.093 -9.288 6.207 1.00 88.50 70 LEU A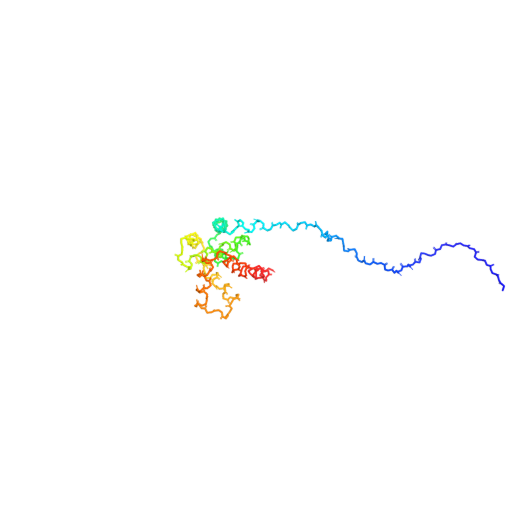 CA 1
ATOM 552 C C . LEU A 1 70 ? -4.188 -10.531 6.117 1.00 88.50 70 LEU A C 1
ATOM 554 O O . LEU A 1 70 ? -3.124 -10.572 6.754 1.00 88.50 70 LEU A O 1
ATOM 558 N N . PRO A 1 71 ? -4.544 -11.543 5.305 1.00 85.06 71 PRO A N 1
ATOM 559 C CA . PRO A 1 71 ? -3.686 -12.695 5.075 1.00 85.06 71 PRO A CA 1
ATOM 560 C C . PRO A 1 71 ? -2.323 -12.291 4.506 1.00 85.06 71 PRO A C 1
ATOM 562 O O . PRO A 1 71 ? -2.217 -11.417 3.655 1.00 85.06 71 PRO A O 1
ATOM 565 N N . ARG A 1 72 ? -1.255 -12.988 4.909 1.00 83.38 72 ARG A N 1
ATOM 566 C CA . ARG A 1 72 ? 0.107 -12.672 4.438 1.00 83.38 72 ARG A CA 1
ATOM 567 C C . ARG A 1 72 ? 0.225 -12.638 2.911 1.00 83.38 72 ARG A C 1
ATOM 569 O O . ARG A 1 72 ? 0.905 -11.777 2.375 1.00 83.38 72 ARG A O 1
ATOM 576 N N . HIS A 1 73 ? -0.432 -13.573 2.229 1.00 84.12 73 HIS A N 1
ATOM 577 C CA . HIS A 1 73 ? -0.362 -13.697 0.773 1.00 84.12 73 HIS A CA 1
ATOM 578 C C . HIS A 1 73 ? -1.079 -12.563 0.022 1.00 84.12 73 HIS A C 1
ATOM 580 O O . HIS A 1 73 ? -0.906 -12.458 -1.185 1.00 84.12 73 HIS A O 1
ATOM 586 N N . THR A 1 74 ? -1.882 -11.731 0.699 1.00 88.75 74 THR A N 1
ATOM 587 C CA . THR A 1 74 ? -2.560 -10.584 0.076 1.00 88.75 74 THR A CA 1
ATOM 588 C C . THR A 1 74 ? -1.821 -9.268 0.307 1.00 88.75 74 THR A C 1
ATOM 590 O O . THR A 1 74 ? -2.118 -8.296 -0.375 1.00 88.75 74 THR A O 1
ATOM 593 N N . LEU A 1 75 ? -0.877 -9.206 1.253 1.00 89.31 75 LEU A N 1
ATOM 594 C CA . LEU A 1 75 ? -0.254 -7.948 1.683 1.00 89.31 75 LEU A CA 1
ATOM 595 C C . LEU A 1 75 ? 0.492 -7.229 0.561 1.00 89.31 75 LEU A C 1
ATOM 597 O O . LEU A 1 75 ? 0.292 -6.034 0.374 1.00 89.31 75 LEU A O 1
ATOM 601 N N . GLU A 1 76 ? 1.313 -7.951 -0.201 1.00 90.81 76 GLU A N 1
ATOM 602 C CA . GLU A 1 76 ? 2.064 -7.373 -1.321 1.00 90.81 76 GLU A CA 1
ATOM 603 C C . GLU A 1 76 ? 1.114 -6.803 -2.381 1.00 90.81 76 GLU A C 1
ATOM 605 O O . GLU A 1 76 ? 1.276 -5.663 -2.801 1.00 90.81 76 GLU A O 1
ATOM 610 N N . GLY A 1 77 ? 0.059 -7.540 -2.745 1.00 90.38 77 GLY A N 1
ATOM 611 C CA . GLY A 1 77 ? -0.933 -7.062 -3.711 1.00 90.38 77 GLY A CA 1
ATOM 612 C C . GLY A 1 77 ? -1.738 -5.859 -3.209 1.00 90.38 77 GLY A C 1
ATOM 613 O O . GLY A 1 77 ? -1.945 -4.906 -3.954 1.00 90.38 77 GLY A O 1
ATOM 614 N N . VAL A 1 78 ? -2.135 -5.853 -1.933 1.00 92.50 78 VAL A N 1
ATOM 615 C CA . VAL A 1 78 ? -2.809 -4.702 -1.305 1.00 92.50 78 VAL A CA 1
ATOM 616 C C . VAL A 1 78 ? -1.894 -3.475 -1.292 1.00 92.50 78 VAL A C 1
ATOM 618 O O . VAL A 1 78 ? -2.344 -2.371 -1.590 1.00 92.50 78 VAL A O 1
ATOM 621 N N . PHE A 1 79 ? -0.604 -3.662 -1.009 1.00 93.56 79 PHE A N 1
ATOM 622 C CA . PHE A 1 79 ? 0.387 -2.590 -1.047 1.00 93.56 79 PHE A CA 1
ATOM 623 C C . PHE A 1 79 ? 0.622 -2.049 -2.463 1.00 93.56 79 PHE A C 1
ATOM 625 O O . PHE A 1 79 ? 0.683 -0.838 -2.653 1.00 93.56 79 PHE A O 1
ATOM 632 N N . LEU A 1 80 ? 0.701 -2.916 -3.474 1.00 92.62 80 LEU A N 1
ATOM 633 C CA . LEU A 1 80 ? 0.820 -2.481 -4.868 1.00 92.62 80 LEU A CA 1
ATOM 634 C C . LEU A 1 80 ? -0.398 -1.656 -5.301 1.00 92.62 80 LEU A C 1
ATOM 636 O O . LEU A 1 80 ? -0.242 -0.588 -5.893 1.00 92.62 80 LEU A O 1
ATOM 640 N N . ALA A 1 81 ? -1.607 -2.098 -4.951 1.00 93.06 81 ALA A N 1
ATOM 641 C CA . ALA A 1 81 ? -2.829 -1.342 -5.216 1.00 93.06 81 ALA A CA 1
ATOM 642 C C . ALA A 1 81 ? -2.836 0.018 -4.488 1.00 93.06 81 ALA A C 1
ATOM 644 O O . ALA A 1 81 ? -3.278 1.021 -5.050 1.00 93.06 81 ALA A O 1
ATOM 645 N N . PHE A 1 82 ? -2.283 0.082 -3.272 1.00 95.12 82 PHE A N 1
ATOM 646 C CA . PHE A 1 82 ? -2.055 1.335 -2.553 1.00 95.12 82 PHE A CA 1
ATOM 647 C C . PHE A 1 82 ? -1.088 2.269 -3.298 1.00 95.12 82 PHE A C 1
ATOM 649 O O . PHE A 1 82 ? -1.400 3.449 -3.460 1.00 95.12 82 PHE A O 1
ATOM 656 N N . CYS A 1 83 ? 0.034 1.767 -3.827 1.00 94.31 83 CYS A N 1
ATOM 657 C CA . CYS A 1 83 ? 0.936 2.563 -4.669 1.00 94.31 83 CYS A CA 1
ATOM 658 C C . CYS A 1 83 ? 0.211 3.098 -5.915 1.00 94.31 83 CYS A C 1
ATOM 660 O O . CYS A 1 83 ? 0.317 4.282 -6.236 1.00 94.31 83 CYS A O 1
ATOM 662 N N . HIS A 1 84 ? -0.592 2.263 -6.580 1.00 93.38 84 HIS A N 1
ATOM 663 C CA . HIS A 1 84 ? -1.405 2.682 -7.722 1.00 93.38 84 HIS A CA 1
ATOM 664 C C . HIS A 1 84 ? -2.439 3.761 -7.365 1.00 93.38 84 HIS A C 1
ATOM 666 O O . HIS A 1 84 ? -2.666 4.667 -8.176 1.00 93.38 84 HIS A O 1
ATOM 672 N N . TRP A 1 85 ? -3.039 3.685 -6.173 1.00 94.88 85 TRP A N 1
ATOM 673 C CA . TRP A 1 85 ? -3.962 4.689 -5.638 1.00 94.88 85 TRP A CA 1
ATOM 674 C C . TRP A 1 85 ? -3.257 6.007 -5.317 1.00 94.88 85 TRP A C 1
ATOM 676 O O . TRP A 1 85 ? -3.709 7.057 -5.771 1.00 94.88 85 TRP A O 1
ATOM 686 N N . GLN A 1 86 ? -2.107 5.965 -4.639 1.00 94.62 86 GLN A N 1
ATOM 687 C CA . GLN A 1 86 ? -1.307 7.161 -4.358 1.00 94.62 86 GLN A CA 1
ATOM 688 C C . GLN A 1 86 ? -0.777 7.837 -5.629 1.00 94.62 86 GLN A C 1
ATOM 690 O O . GLN A 1 86 ? -0.693 9.062 -5.683 1.00 94.62 86 GLN A O 1
ATOM 695 N N . ALA A 1 87 ? -0.464 7.060 -6.668 1.00 92.69 87 ALA A N 1
ATOM 696 C CA . ALA A 1 87 ? -0.064 7.581 -7.973 1.00 92.69 87 ALA A CA 1
ATOM 697 C C . ALA A 1 87 ? -1.234 8.145 -8.804 1.00 92.69 87 ALA A C 1
ATOM 699 O O . ALA A 1 87 ? -0.995 8.731 -9.860 1.00 92.69 87 ALA A O 1
ATOM 700 N N . GLY A 1 88 ? -2.488 7.956 -8.374 1.00 91.81 88 GLY A N 1
ATOM 701 C CA . GLY A 1 88 ? -3.675 8.408 -9.106 1.00 91.81 88 GLY A CA 1
ATOM 702 C C . GLY A 1 88 ? -3.962 7.616 -10.387 1.00 91.81 88 GLY A C 1
ATOM 703 O O . GLY A 1 88 ? -4.565 8.146 -11.319 1.00 91.81 88 GLY A O 1
ATOM 704 N N . THR A 1 89 ? -3.519 6.359 -10.466 1.00 89.31 89 THR A N 1
ATOM 705 C CA . THR A 1 89 ? -3.731 5.505 -11.647 1.00 89.31 89 THR A CA 1
ATOM 706 C C . THR A 1 89 ? -5.024 4.697 -11.566 1.00 89.31 89 THR A C 1
ATOM 708 O O . THR A 1 89 ? -5.593 4.511 -10.492 1.00 89.31 89 THR A O 1
ATOM 711 N N . GLN A 1 90 ? -5.485 4.163 -12.704 1.00 84.19 90 GLN A N 1
ATOM 712 C CA . GLN A 1 90 ? -6.700 3.335 -12.754 1.00 84.19 90 GLN A CA 1
ATOM 713 C C . GLN A 1 90 ? -6.606 2.071 -11.886 1.00 84.19 90 GLN A C 1
ATOM 715 O O . GLN A 1 90 ? -7.612 1.670 -11.310 1.00 84.19 90 GLN A O 1
ATOM 720 N N . GLY A 1 91 ? -5.407 1.502 -11.711 1.00 79.75 91 GLY A N 1
ATOM 721 C CA . GLY A 1 91 ? -5.181 0.360 -10.811 1.00 79.75 91 GLY A CA 1
ATOM 722 C C . GLY A 1 91 ? -5.413 0.674 -9.326 1.00 79.75 91 GLY A C 1
ATOM 723 O O . GLY A 1 91 ? -5.453 -0.230 -8.503 1.00 79.75 91 GLY A O 1
ATOM 724 N N . GLY A 1 92 ? -5.578 1.952 -8.964 1.00 82.69 92 GLY A N 1
ATOM 725 C CA . GLY A 1 92 ? -5.889 2.380 -7.602 1.00 82.69 92 GLY A CA 1
ATOM 726 C C . GLY A 1 92 ? -7.375 2.325 -7.241 1.00 82.69 92 GLY A C 1
ATOM 727 O O . GLY A 1 92 ? -7.722 2.495 -6.072 1.00 82.69 92 GLY A O 1
ATOM 728 N N . MET A 1 93 ? -8.267 2.103 -8.215 1.00 85.06 93 MET A N 1
ATOM 729 C CA . MET A 1 93 ? -9.719 2.068 -7.979 1.00 85.06 93 MET A CA 1
ATOM 730 C C . MET A 1 93 ? -10.122 0.922 -7.043 1.00 85.06 93 MET A C 1
ATOM 732 O O . MET A 1 93 ? -10.979 1.101 -6.178 1.00 85.06 93 MET A O 1
ATOM 736 N N . ASP A 1 94 ? -9.465 -0.232 -7.154 1.00 84.00 94 ASP A N 1
ATOM 737 C CA . ASP A 1 94 ? -9.747 -1.387 -6.299 1.00 84.00 94 ASP A CA 1
ATOM 738 C C . ASP A 1 94 ? -9.316 -1.143 -4.849 1.00 84.00 94 ASP A C 1
ATOM 740 O O . ASP A 1 94 ? -10.022 -1.516 -3.909 1.00 84.00 94 ASP A O 1
ATOM 744 N N . PHE A 1 95 ? -8.213 -0.417 -4.645 1.00 91.81 95 PHE A N 1
ATOM 745 C CA . PHE A 1 95 ? -7.810 0.021 -3.310 1.00 91.81 95 PHE A CA 1
ATOM 746 C C . PHE A 1 95 ? -8.816 1.012 -2.711 1.00 91.81 95 PHE A C 1
ATOM 748 O O . PHE A 1 95 ? -9.150 0.922 -1.531 1.00 91.81 95 PHE A O 1
ATOM 755 N N . GLN A 1 96 ? -9.384 1.909 -3.524 1.00 91.25 96 GLN A N 1
ATOM 756 C CA . GLN A 1 96 ? -10.439 2.817 -3.071 1.00 91.25 96 GLN A CA 1
ATOM 757 C C . GLN A 1 96 ? -11.693 2.064 -2.594 1.00 91.25 96 GLN A C 1
ATOM 759 O O . GLN A 1 96 ? -12.318 2.488 -1.622 1.00 91.25 96 GLN A O 1
ATOM 764 N N . MET A 1 97 ? -12.057 0.943 -3.227 1.00 89.38 97 MET A N 1
ATOM 765 C CA . MET A 1 97 ? -13.144 0.086 -2.731 1.00 89.38 97 MET A CA 1
ATOM 766 C C . MET A 1 97 ? -12.791 -0.550 -1.384 1.00 89.38 97 MET A C 1
ATOM 768 O O . MET A 1 97 ? -13.643 -0.637 -0.503 1.00 89.38 97 MET A O 1
ATOM 772 N N . LEU A 1 98 ? -11.532 -0.953 -1.197 1.00 91.25 98 LEU A N 1
ATOM 773 C CA . LEU A 1 98 ? -11.060 -1.514 0.067 1.00 91.25 98 LEU A CA 1
ATOM 774 C C . LEU A 1 98 ? -11.134 -0.490 1.214 1.00 91.25 98 LEU A C 1
ATOM 776 O O . LEU A 1 98 ? -11.537 -0.847 2.320 1.00 91.25 98 LEU A O 1
ATOM 780 N N . LEU A 1 99 ? -10.851 0.789 0.939 1.00 93.25 99 LEU A N 1
ATOM 781 C CA . LEU A 1 99 ? -10.986 1.880 1.915 1.00 93.25 99 LEU A CA 1
ATOM 782 C C . LEU A 1 99 ? -12.433 2.127 2.368 1.00 93.25 99 LEU A C 1
ATOM 784 O O . LEU A 1 99 ? -12.645 2.619 3.471 1.00 93.25 99 LEU A O 1
ATOM 788 N N . GLN A 1 100 ? -13.443 1.767 1.571 1.00 91.44 100 GLN A N 1
ATOM 789 C CA . GLN A 1 100 ? -14.842 1.857 2.016 1.00 91.44 100 GLN A CA 1
ATOM 790 C C . GLN A 1 100 ? -15.159 0.837 3.117 1.00 91.44 100 GLN A C 1
ATOM 792 O O . GLN A 1 100 ? -16.016 1.089 3.961 1.00 91.44 100 GLN A O 1
ATOM 797 N N . VAL A 1 101 ? -14.464 -0.304 3.114 1.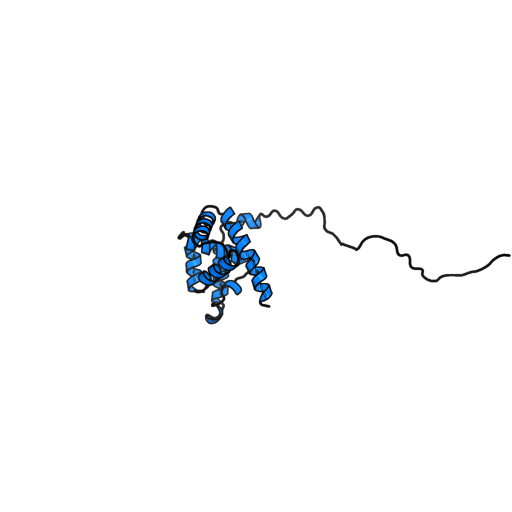00 91.56 101 VAL A N 1
ATOM 798 C CA . VAL A 1 101 ? -14.622 -1.370 4.113 1.00 91.56 101 VAL A CA 1
ATOM 799 C C . VAL A 1 101 ? -13.706 -1.141 5.315 1.00 91.56 101 VAL A C 1
ATOM 801 O O . VAL A 1 101 ? -14.130 -1.359 6.451 1.00 91.56 101 VAL A O 1
ATOM 804 N N . ALA A 1 102 ? -12.475 -0.685 5.072 1.00 91.81 102 ALA A N 1
ATOM 805 C CA . ALA A 1 102 ? -11.473 -0.371 6.087 1.00 91.81 102 ALA A CA 1
ATOM 806 C C . ALA A 1 102 ? -10.898 1.046 5.878 1.00 91.81 102 ALA A C 1
ATOM 808 O O . ALA A 1 102 ? -9.831 1.197 5.275 1.00 91.81 102 ALA A O 1
ATOM 809 N N . PRO A 1 103 ? -11.571 2.090 6.400 1.00 9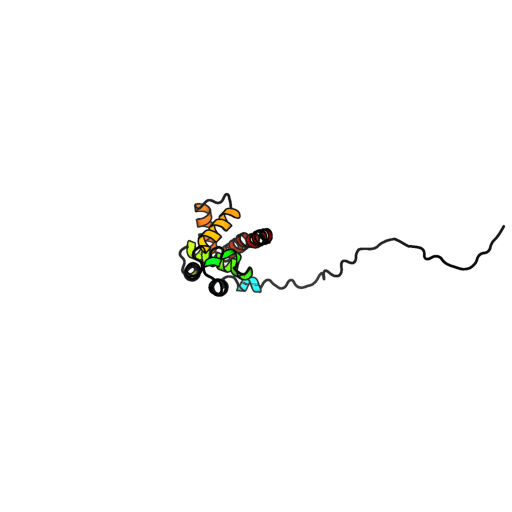1.31 103 PRO A N 1
ATOM 810 C CA . PRO A 1 103 ? -11.183 3.488 6.182 1.00 91.31 103 PRO A CA 1
ATOM 811 C C . PRO A 1 103 ? -9.828 3.891 6.767 1.00 91.31 103 PRO A C 1
ATOM 813 O O . PRO A 1 103 ? -9.317 4.946 6.417 1.00 91.31 103 PRO A O 1
ATOM 816 N N . CYS A 1 104 ? -9.267 3.087 7.673 1.00 90.44 104 CYS A N 1
ATOM 817 C CA . CYS A 1 104 ? -7.980 3.351 8.321 1.00 90.44 104 CYS A CA 1
ATOM 818 C C . CYS A 1 104 ? -6.789 2.707 7.591 1.00 90.44 104 CYS A C 1
ATOM 820 O O . CYS A 1 104 ? -5.642 2.948 7.965 1.00 90.44 104 CYS A O 1
ATOM 822 N N . LEU A 1 105 ? -7.036 1.887 6.561 1.00 91.81 105 LEU A N 1
ATOM 823 C CA . LEU A 1 105 ? -6.003 1.058 5.940 1.00 91.81 105 LEU A CA 1
ATOM 824 C C . LEU A 1 105 ? -4.892 1.879 5.263 1.00 91.81 105 LEU A C 1
ATOM 826 O O . LEU A 1 105 ? -3.736 1.461 5.271 1.00 91.81 105 LEU A O 1
ATOM 830 N N . ASP A 1 106 ? -5.210 3.042 4.692 1.00 94.25 106 ASP A N 1
ATOM 831 C CA . ASP A 1 106 ? -4.215 3.947 4.105 1.00 94.25 106 ASP A CA 1
ATOM 832 C C . ASP A 1 106 ? -3.255 4.500 5.170 1.00 94.25 106 ASP A C 1
ATOM 834 O O . ASP A 1 106 ? -2.039 4.483 4.975 1.00 94.25 106 ASP A O 1
ATOM 838 N N . GLN A 1 107 ? -3.787 4.936 6.315 1.00 92.25 107 GLN A N 1
ATOM 839 C CA . GLN A 1 107 ? -2.991 5.426 7.439 1.00 92.25 107 GLN A CA 1
ATOM 840 C C . GLN A 1 107 ? -2.158 4.308 8.065 1.00 92.25 107 GLN A C 1
ATOM 842 O O . GLN A 1 107 ? -0.993 4.532 8.390 1.00 92.25 107 GLN A O 1
ATOM 847 N N . GLU A 1 108 ? -2.714 3.100 8.191 1.00 91.75 108 GLU A N 1
ATOM 848 C CA . GLU A 1 108 ? -1.979 1.927 8.673 1.00 91.75 108 GLU A CA 1
ATOM 849 C C . GLU A 1 108 ? -0.801 1.576 7.750 1.00 91.75 108 GLU A C 1
ATOM 851 O O . GLU A 1 108 ? 0.310 1.336 8.228 1.00 91.75 108 GLU A O 1
ATOM 856 N N . LEU A 1 109 ? -1.009 1.597 6.428 1.00 93.19 109 LEU A N 1
ATOM 857 C CA . LEU A 1 109 ? 0.055 1.361 5.449 1.00 93.19 109 LEU A CA 1
ATOM 858 C C . LEU A 1 109 ? 1.116 2.465 5.488 1.00 93.19 109 LEU A C 1
ATOM 860 O O . LEU A 1 109 ? 2.305 2.154 5.513 1.00 93.19 109 LEU A O 1
ATOM 864 N N . LEU A 1 110 ? 0.712 3.737 5.549 1.00 92.25 110 LEU A N 1
ATOM 865 C CA . LEU A 1 110 ? 1.637 4.866 5.689 1.00 92.25 110 LEU A CA 1
ATOM 866 C C . LEU A 1 110 ? 2.467 4.778 6.971 1.00 92.25 110 LEU A C 1
ATOM 868 O O . LEU A 1 110 ? 3.683 4.959 6.923 1.00 92.25 110 LEU A O 1
ATOM 872 N N . GLY A 1 111 ? 1.833 4.461 8.101 1.00 91.19 111 GLY A N 1
ATOM 873 C CA . GLY A 1 111 ? 2.525 4.262 9.372 1.00 91.19 111 GLY A CA 1
ATOM 874 C C . GLY A 1 111 ? 3.539 3.121 9.291 1.00 91.19 111 GLY A C 1
ATOM 875 O O . GLY A 1 111 ? 4.680 3.273 9.724 1.00 91.19 111 GLY A O 1
ATOM 876 N N . HIS A 1 112 ? 3.167 2.007 8.655 1.00 90.25 112 HIS A N 1
ATOM 877 C CA . HIS A 1 112 ? 4.074 0.880 8.428 1.00 90.25 112 HIS A CA 1
ATOM 878 C C . HIS A 1 112 ? 5.270 1.262 7.538 1.00 90.25 112 HIS A C 1
ATOM 880 O O . HIS A 1 112 ? 6.411 0.933 7.860 1.00 90.25 112 HIS A O 1
ATOM 886 N N . ILE A 1 113 ? 5.041 2.022 6.463 1.00 91.12 113 ILE A N 1
ATOM 887 C CA . ILE A 1 113 ? 6.102 2.525 5.575 1.00 91.12 113 ILE A CA 1
ATOM 888 C C . ILE A 1 113 ? 7.063 3.433 6.343 1.00 91.12 113 ILE A C 1
ATOM 890 O O . ILE A 1 113 ? 8.274 3.266 6.229 1.00 91.12 113 ILE A O 1
ATOM 894 N N . GLN A 1 114 ? 6.554 4.346 7.171 1.00 90.88 114 GLN A N 1
ATOM 895 C CA . GLN A 1 114 ? 7.392 5.219 7.999 1.00 90.88 114 GLN A CA 1
ATOM 896 C C . GLN A 1 114 ? 8.251 4.428 8.994 1.00 90.88 114 GLN A C 1
ATOM 898 O O . GLN A 1 114 ? 9.391 4.808 9.255 1.00 90.88 114 GLN A O 1
ATOM 903 N N . CYS A 1 115 ? 7.751 3.305 9.515 1.00 88.94 115 CYS A N 1
ATOM 904 C CA . CYS A 1 115 ? 8.554 2.404 10.341 1.00 88.94 115 CYS A CA 1
ATOM 905 C C . CYS A 1 115 ? 9.665 1.702 9.542 1.00 88.94 115 CYS A C 1
ATOM 907 O O . CYS A 1 115 ? 10.778 1.570 10.050 1.00 88.94 115 CYS A O 1
ATOM 909 N N . CYS A 1 116 ? 9.388 1.266 8.309 1.00 88.19 116 CYS A N 1
ATOM 910 C CA . CYS A 1 116 ? 10.380 0.629 7.435 1.00 88.19 116 CYS A CA 1
ATOM 911 C C . CYS A 1 116 ? 11.427 1.619 6.893 1.00 88.19 116 CYS A C 1
ATOM 913 O O . CYS A 1 116 ? 12.585 1.246 6.702 1.00 88.19 116 CYS A O 1
ATOM 915 N N . TYR A 1 117 ? 11.043 2.877 6.663 1.00 89.50 117 TYR A N 1
ATOM 916 C CA . TYR A 1 117 ? 11.893 3.920 6.084 1.00 89.50 117 TYR A CA 1
ATOM 917 C C . TYR A 1 117 ? 11.848 5.208 6.925 1.00 89.50 117 TYR A C 1
ATOM 919 O O . TYR A 1 117 ? 11.350 6.234 6.463 1.00 89.50 117 TYR A O 1
ATOM 927 N N . PRO A 1 118 ? 12.410 5.209 8.148 1.00 88.75 118 PRO A N 1
ATOM 928 C CA . PRO A 1 118 ? 12.287 6.337 9.080 1.00 88.75 118 PRO A CA 1
ATOM 929 C C . PRO A 1 118 ? 12.955 7.629 8.593 1.00 88.75 118 PRO A C 1
ATOM 931 O O . PRO A 1 118 ? 12.633 8.711 9.073 1.00 88.75 118 PRO A O 1
ATOM 934 N N . ASN A 1 119 ? 13.890 7.517 7.647 1.00 93.31 119 ASN A N 1
ATOM 935 C CA . ASN A 1 119 ? 14.624 8.650 7.085 1.00 93.31 119 ASN A CA 1
ATOM 936 C C . ASN A 1 119 ? 14.103 9.079 5.706 1.00 93.31 119 ASN A C 1
ATOM 938 O O . ASN A 1 119 ? 14.658 10.009 5.130 1.00 93.31 119 ASN A O 1
ATOM 942 N N . MET A 1 120 ? 13.093 8.393 5.159 1.00 93.94 120 MET A N 1
ATOM 943 C CA . MET A 1 120 ? 12.545 8.715 3.845 1.00 93.94 120 MET A CA 1
ATOM 944 C C . MET A 1 120 ? 11.588 9.896 3.956 1.00 93.94 120 MET A C 1
ATOM 946 O O . MET A 1 120 ? 10.635 9.898 4.737 1.00 93.94 120 MET A O 1
ATOM 950 N N . THR A 1 121 ? 11.848 10.915 3.153 1.00 94.06 121 THR A N 1
ATOM 951 C CA . THR A 1 121 ? 10.989 12.086 3.028 1.00 94.06 121 THR A CA 1
ATOM 952 C C . THR A 1 121 ? 9.746 11.771 2.196 1.00 94.06 121 THR A C 1
ATOM 954 O O . THR A 1 121 ? 9.711 10.823 1.411 1.00 94.06 121 THR A O 1
ATOM 957 N N . GLY A 1 122 ? 8.709 12.604 2.327 1.00 90.44 122 GLY A N 1
ATOM 958 C CA . GLY A 1 122 ? 7.503 12.468 1.506 1.00 90.44 122 GLY A CA 1
ATOM 959 C C . GLY A 1 122 ? 7.767 12.619 0.002 1.00 90.44 122 GLY A C 1
ATOM 960 O O . GLY A 1 122 ? 7.103 11.968 -0.799 1.00 90.44 122 GLY A O 1
ATOM 961 N N . GLU A 1 123 ? 8.754 13.433 -0.385 1.00 94.12 123 GLU A N 1
ATOM 962 C CA . GLU A 1 123 ? 9.150 13.609 -1.789 1.00 94.12 123 GLU A CA 1
ATOM 963 C C . GLU A 1 123 ? 9.833 12.354 -2.345 1.00 94.12 123 GLU A C 1
ATOM 965 O O . GLU A 1 123 ? 9.472 11.884 -3.423 1.00 94.12 123 GLU A O 1
ATOM 970 N N . GLU A 1 124 ? 10.764 11.765 -1.590 1.00 95.06 124 GLU A N 1
ATOM 971 C CA . GLU A 1 124 ? 11.414 10.500 -1.957 1.00 95.06 124 GLU A CA 1
ATOM 972 C C . GLU A 1 124 ? 10.397 9.361 -2.062 1.00 95.06 124 GLU A C 1
ATOM 974 O O . GLU A 1 124 ? 10.434 8.586 -3.017 1.00 95.06 124 GLU A O 1
ATOM 979 N N . TRP A 1 125 ? 9.438 9.299 -1.134 1.00 94.81 125 TRP A N 1
ATOM 980 C CA . TRP A 1 125 ? 8.351 8.326 -1.195 1.00 94.81 125 TRP A CA 1
ATOM 981 C C . TRP A 1 125 ? 7.482 8.502 -2.446 1.00 94.81 125 TRP A C 1
ATOM 983 O O . TRP A 1 125 ? 7.167 7.527 -3.128 1.00 94.81 125 TRP A O 1
ATOM 993 N N . ALA A 1 126 ? 7.119 9.739 -2.796 1.00 94.88 126 ALA A N 1
ATOM 994 C CA . ALA A 1 126 ? 6.347 10.001 -4.007 1.00 94.88 126 ALA A CA 1
ATOM 995 C C . ALA A 1 126 ? 7.096 9.546 -5.273 1.00 94.88 126 ALA A C 1
ATOM 997 O O . ALA A 1 126 ? 6.476 8.996 -6.184 1.00 94.88 126 ALA A O 1
ATOM 998 N N . ILE A 1 127 ? 8.422 9.721 -5.320 1.00 96.31 127 ILE A N 1
ATOM 999 C CA . ILE A 1 127 ? 9.266 9.225 -6.416 1.00 96.31 127 ILE A CA 1
ATOM 1000 C C . ILE A 1 127 ? 9.236 7.692 -6.474 1.00 96.31 127 ILE A C 1
ATOM 1002 O O . ILE A 1 127 ? 9.017 7.136 -7.549 1.00 96.31 127 ILE A O 1
ATOM 1006 N N . GLU A 1 128 ? 9.401 7.012 -5.338 1.00 95.25 128 GLU A N 1
ATOM 1007 C CA . GLU A 1 128 ? 9.337 5.545 -5.246 1.00 95.25 128 GLU A CA 1
ATOM 1008 C C . GLU A 1 128 ? 7.989 4.993 -5.717 1.00 95.25 128 GLU A C 1
ATOM 1010 O O . GLU A 1 128 ? 7.945 4.028 -6.476 1.00 95.25 128 GLU A O 1
ATOM 1015 N N . VAL A 1 129 ? 6.883 5.637 -5.335 1.00 95.25 129 VAL A N 1
ATOM 1016 C CA . VAL A 1 129 ? 5.533 5.264 -5.784 1.00 95.25 129 VAL A CA 1
ATOM 1017 C C . VAL A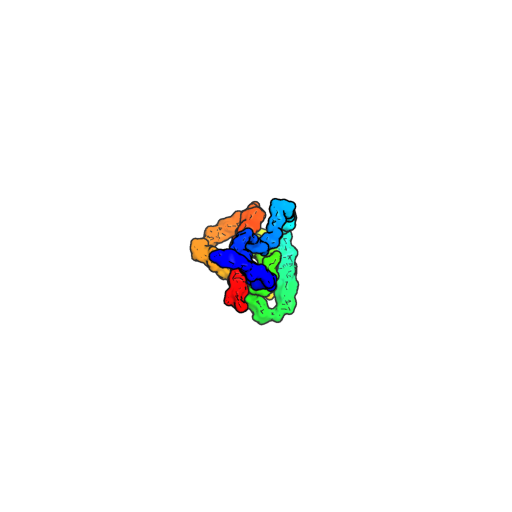 1 129 ? 5.396 5.392 -7.300 1.00 95.25 129 VAL A C 1
ATOM 1019 O O . VAL A 1 129 ? 4.887 4.479 -7.951 1.00 95.25 129 VAL A O 1
ATOM 1022 N N . GLN A 1 130 ? 5.867 6.497 -7.883 1.00 94.81 130 GLN A N 1
ATOM 1023 C CA . GLN A 1 130 ? 5.828 6.686 -9.336 1.00 94.81 130 GLN A CA 1
ATOM 1024 C C . GLN A 1 130 ? 6.687 5.641 -10.058 1.00 94.81 130 GLN A C 1
ATOM 1026 O O . GLN A 1 130 ? 6.251 5.074 -11.061 1.00 94.81 130 GLN A O 1
ATOM 1031 N N . GLN A 1 131 ? 7.869 5.328 -9.521 1.00 94.31 131 GLN A N 1
ATOM 1032 C CA . GLN A 1 131 ? 8.733 4.277 -10.057 1.00 94.31 131 GLN A CA 1
ATOM 1033 C C . GLN A 1 131 ? 8.061 2.905 -9.979 1.00 94.31 131 GLN A C 1
ATOM 1035 O O . GLN A 1 131 ? 7.989 2.222 -10.997 1.00 94.31 131 GLN A O 1
ATOM 1040 N N . ALA A 1 132 ? 7.485 2.546 -8.830 1.00 92.44 132 ALA A N 1
ATOM 1041 C CA . ALA A 1 132 ? 6.796 1.277 -8.601 1.00 92.44 132 ALA A CA 1
ATOM 1042 C C . ALA A 1 132 ? 5.619 1.041 -9.556 1.00 92.44 132 ALA A C 1
ATOM 1044 O O . ALA A 1 132 ? 5.372 -0.089 -9.968 1.00 92.44 132 ALA A O 1
ATOM 1045 N N . VAL A 1 133 ? 4.901 2.105 -9.921 1.00 91.44 133 VAL A N 1
ATOM 1046 C CA . VAL A 1 133 ? 3.778 2.037 -10.865 1.00 91.44 133 VAL A CA 1
ATOM 1047 C C . VAL A 1 133 ? 4.251 2.007 -12.323 1.00 91.44 133 VAL A C 1
ATOM 1049 O O . VAL A 1 133 ? 3.591 1.405 -13.169 1.00 91.44 133 VA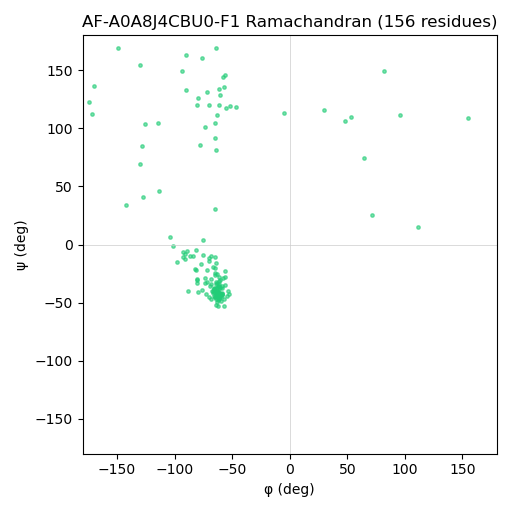L A O 1
ATOM 1052 N N . SER A 1 134 ? 5.387 2.640 -12.631 1.00 91.62 134 SER A N 1
ATOM 1053 C CA . SER A 1 134 ? 5.969 2.657 -13.982 1.00 91.62 134 SER A CA 1
ATOM 1054 C C . SER A 1 134 ? 6.766 1.395 -14.335 1.00 91.62 134 SER A C 1
ATOM 1056 O O . SER A 1 134 ? 6.814 1.009 -15.503 1.00 91.62 134 SER A O 1
ATOM 1058 N N . ASP A 1 135 ? 7.367 0.749 -13.336 1.00 91.31 135 ASP A N 1
ATOM 1059 C CA . ASP A 1 135 ? 8.162 -0.469 -13.457 1.00 91.31 135 ASP A CA 1
ATOM 1060 C C . ASP A 1 135 ? 7.603 -1.543 -12.504 1.00 91.31 135 ASP A C 1
ATOM 1062 O O . ASP A 1 135 ? 7.863 -1.501 -11.296 1.00 91.31 135 ASP A O 1
ATOM 1066 N N . PRO A 1 136 ? 6.869 -2.542 -13.033 1.00 87.75 136 PRO A N 1
ATOM 1067 C CA . PRO A 1 136 ? 6.288 -3.613 -12.226 1.00 87.75 136 PRO A CA 1
ATOM 1068 C C . PRO A 1 136 ? 7.315 -4.416 -11.418 1.00 87.75 136 PRO A C 1
ATOM 1070 O O . PRO A 1 136 ? 6.988 -4.940 -10.353 1.00 87.75 136 PRO A O 1
ATOM 1073 N N . TYR A 1 137 ? 8.555 -4.526 -11.903 1.00 89.75 137 TYR A N 1
ATOM 1074 C CA . TYR A 1 137 ? 9.608 -5.238 -11.187 1.00 89.75 137 TYR A CA 1
ATOM 1075 C C . TYR A 1 137 ? 10.085 -4.436 -9.973 1.00 89.75 137 TYR A C 1
ATOM 1077 O O . TYR A 1 137 ? 10.221 -4.998 -8.884 1.00 89.75 137 TYR A O 1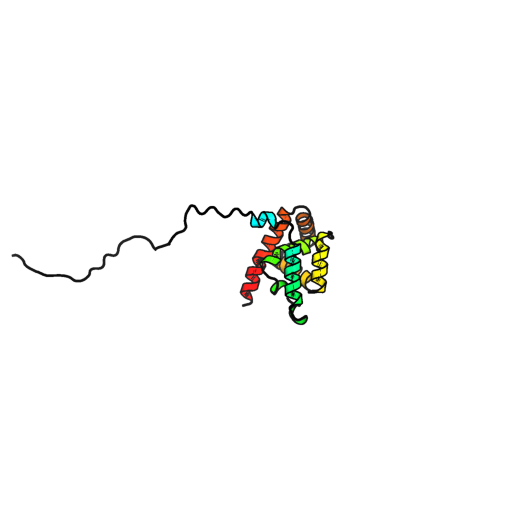
ATOM 1085 N N . HIS A 1 138 ? 10.262 -3.119 -10.130 1.00 92.19 138 HIS A N 1
ATOM 1086 C CA . HIS A 1 138 ? 10.539 -2.210 -9.013 1.00 92.19 138 HIS A CA 1
ATOM 1087 C C . HIS A 1 138 ? 9.403 -2.223 -7.989 1.00 92.19 138 HIS A C 1
ATOM 1089 O O . HIS A 1 138 ? 9.651 -2.355 -6.791 1.00 92.19 138 HIS A O 1
ATOM 1095 N N . GLY A 1 139 ? 8.152 -2.172 -8.456 1.00 91.00 139 GLY A N 1
ATOM 1096 C CA . GLY A 1 139 ? 6.977 -2.251 -7.592 1.00 91.00 139 GLY A CA 1
ATOM 1097 C C . GLY A 1 139 ? 6.960 -3.524 -6.749 1.00 91.00 139 GLY A C 1
ATOM 1098 O O . GLY A 1 139 ? 6.799 -3.453 -5.530 1.00 91.00 139 GLY A O 1
ATOM 1099 N N . GLN A 1 140 ? 7.212 -4.682 -7.365 1.00 89.25 140 GLN A N 1
ATOM 1100 C CA . GLN A 1 140 ? 7.284 -5.953 -6.643 1.00 89.25 140 GLN A CA 1
ATOM 1101 C C . GLN A 1 140 ? 8.412 -5.955 -5.600 1.00 89.25 140 GLN A C 1
ATOM 1103 O O . GLN A 1 140 ? 8.197 -6.398 -4.474 1.00 89.25 140 GLN A O 1
ATOM 1108 N N . GLN A 1 141 ? 9.596 -5.423 -5.918 1.00 90.75 141 GLN A N 1
ATOM 1109 C CA . GLN A 1 141 ? 10.685 -5.317 -4.939 1.00 90.75 141 GLN A CA 1
ATOM 1110 C C . GLN A 1 141 ? 10.326 -4.412 -3.760 1.00 90.75 141 GLN A C 1
ATOM 1112 O O . GLN A 1 141 ? 10.629 -4.743 -2.611 1.00 90.75 141 GLN A O 1
ATOM 1117 N N . LEU A 1 142 ? 9.680 -3.277 -4.033 1.00 91.00 142 LEU A N 1
ATOM 1118 C CA . LEU A 1 142 ? 9.230 -2.350 -3.003 1.00 91.00 142 LEU A CA 1
ATOM 1119 C C . LEU A 1 142 ? 8.177 -3.005 -2.099 1.00 91.00 142 LEU A C 1
ATOM 1121 O O . LEU A 1 142 ? 8.261 -2.873 -0.875 1.00 91.00 142 LEU A O 1
ATOM 1125 N N . ALA A 1 143 ? 7.233 -3.746 -2.685 1.00 91.00 143 ALA A N 1
ATOM 1126 C CA . ALA A 1 143 ? 6.213 -4.499 -1.963 1.00 91.00 143 ALA A CA 1
ATOM 1127 C C . ALA A 1 143 ? 6.825 -5.604 -1.096 1.00 91.00 143 ALA A C 1
ATOM 1129 O O . ALA A 1 143 ? 6.544 -5.654 0.101 1.00 91.00 143 ALA A O 1
ATOM 1130 N N . GLU A 1 144 ? 7.712 -6.430 -1.659 1.00 88.50 144 GLU A N 1
ATOM 1131 C CA . GLU A 1 144 ? 8.429 -7.471 -0.918 1.00 88.50 144 GLU A CA 1
ATOM 1132 C C . GLU A 1 144 ? 9.200 -6.848 0.255 1.00 88.50 144 GLU A C 1
ATOM 1134 O O . GLU A 1 144 ? 8.997 -7.236 1.403 1.00 88.50 144 GLU A O 1
ATOM 1139 N N . ARG A 1 145 ? 10.025 -5.822 0.007 1.00 87.81 145 ARG A N 1
ATOM 1140 C CA . ARG A 1 145 ? 10.839 -5.170 1.047 1.00 87.81 145 ARG A CA 1
ATOM 1141 C C . ARG A 1 145 ? 9.984 -4.583 2.167 1.00 87.81 145 ARG A C 1
ATOM 1143 O O . ARG A 1 145 ? 10.322 -4.741 3.334 1.00 87.81 145 ARG A O 1
ATOM 1150 N N . THR A 1 146 ? 8.871 -3.942 1.820 1.00 88.69 146 THR A N 1
ATOM 1151 C CA . THR A 1 146 ? 7.998 -3.288 2.800 1.00 88.69 146 THR A CA 1
ATOM 1152 C C . THR A 1 146 ? 7.152 -4.307 3.574 1.00 88.69 146 THR A C 1
ATOM 1154 O O . THR A 1 146 ? 6.996 -4.175 4.785 1.00 88.69 146 THR A O 1
ATOM 1157 N N . MET A 1 147 ? 6.648 -5.361 2.922 1.00 87.50 147 MET A N 1
ATOM 1158 C CA . MET A 1 147 ? 5.726 -6.337 3.530 1.00 87.50 147 MET A CA 1
ATOM 1159 C C . MET A 1 147 ? 6.418 -7.553 4.174 1.00 87.50 147 MET A C 1
ATOM 1161 O O . MET A 1 147 ? 5.794 -8.279 4.958 1.00 87.50 147 MET A O 1
ATOM 1165 N N . ILE A 1 148 ? 7.716 -7.769 3.921 1.00 77.00 148 ILE A N 1
ATOM 1166 C CA . ILE A 1 148 ? 8.536 -8.773 4.624 1.00 77.00 148 ILE A CA 1
ATOM 1167 C C . ILE A 1 148 ? 8.548 -8.506 6.138 1.00 77.00 148 ILE A C 1
ATOM 1169 O O . ILE A 1 148 ? 8.380 -9.445 6.925 1.00 77.00 148 ILE A O 1
ATOM 1173 N N . ASP A 1 149 ? 8.668 -7.243 6.552 1.00 63.41 149 ASP A N 1
ATOM 1174 C CA . ASP A 1 149 ? 8.793 -6.866 7.966 1.00 63.41 149 ASP A CA 1
ATOM 1175 C C . ASP A 1 149 ? 7.456 -6.807 8.706 1.00 63.41 149 ASP A C 1
ATOM 1177 O O . ASP A 1 149 ? 7.409 -7.036 9.919 1.00 63.41 149 ASP A O 1
ATOM 1181 N N . SER A 1 150 ? 6.337 -6.653 7.989 1.00 60.00 150 SER A N 1
ATOM 1182 C CA . SER A 1 150 ? 4.993 -6.815 8.564 1.00 60.00 150 SER A CA 1
ATOM 1183 C C . SER A 1 150 ? 4.826 -8.195 9.219 1.00 60.00 150 SER A C 1
ATOM 1185 O O . SER A 1 150 ? 4.084 -8.352 10.189 1.00 60.00 150 SER A O 1
ATOM 1187 N N . CYS A 1 151 ? 5.563 -9.208 8.744 1.00 54.88 151 CYS A N 1
ATOM 1188 C CA . CYS A 1 151 ? 5.581 -10.544 9.342 1.00 54.88 151 CYS A CA 1
ATOM 1189 C C . CYS A 1 151 ? 6.362 -10.620 10.664 1.00 54.88 151 CYS A C 1
ATOM 1191 O O . CYS A 1 151 ? 6.043 -11.471 11.496 1.00 54.88 151 CYS A O 1
ATOM 1193 N N . GLN A 1 152 ? 7.378 -9.775 10.865 1.00 51.31 152 GLN A N 1
ATOM 1194 C CA . GLN A 1 152 ? 8.125 -9.708 12.125 1.00 51.31 152 GLN A CA 1
ATOM 1195 C C . GLN A 1 152 ? 7.354 -8.901 13.175 1.00 51.31 152 GLN A C 1
ATOM 1197 O O . GLN A 1 152 ? 7.237 -9.346 14.314 1.00 51.31 152 GLN A O 1
ATOM 1202 N N . LEU A 1 153 ? 6.727 -7.794 12.767 1.00 49.06 153 LEU A N 1
ATOM 1203 C CA . LEU A 1 153 ? 5.846 -6.979 13.613 1.00 49.06 153 LEU A CA 1
ATOM 1204 C C . LEU A 1 153 ? 4.662 -7.781 14.170 1.00 49.06 153 LEU A C 1
ATOM 1206 O O . LEU A 1 153 ? 4.379 -7.714 15.364 1.00 49.06 153 LEU A O 1
ATOM 1210 N N . ARG A 1 154 ? 4.022 -8.624 13.346 1.00 55.19 154 ARG A N 1
ATOM 1211 C CA . ARG A 1 154 ? 2.941 -9.513 13.810 1.00 55.19 154 ARG A CA 1
ATOM 1212 C C . ARG A 1 154 ? 3.405 -10.569 14.816 1.00 55.19 154 ARG A C 1
ATOM 1214 O O . ARG A 1 154 ? 2.593 -11.008 15.614 1.00 55.19 154 ARG A O 1
ATOM 1221 N N . ARG A 1 155 ? 4.680 -10.981 14.806 1.00 46.41 155 ARG A N 1
ATOM 1222 C CA . ARG A 1 155 ? 5.222 -11.964 15.768 1.00 46.41 155 ARG A CA 1
ATOM 1223 C C . ARG A 1 155 ? 5.511 -11.381 17.149 1.00 46.41 155 ARG A C 1
ATOM 1225 O O . ARG A 1 155 ? 5.667 -12.153 18.080 1.00 46.41 155 ARG A O 1
ATOM 1232 N N . LEU A 1 156 ? 5.597 -10.060 17.279 1.00 38.34 156 LEU A N 1
ATOM 1233 C CA . LEU A 1 156 ? 5.843 -9.393 18.561 1.00 38.34 156 LEU A CA 1
ATOM 1234 C C . LEU A 1 156 ? 4.549 -9.077 19.330 1.00 38.34 156 LEU A C 1
ATOM 1236 O O . LEU A 1 156 ? 4.617 -8.597 20.456 1.00 38.34 156 LEU A O 1
ATOM 1240 N N . LEU A 1 157 ? 3.385 -9.333 18.725 1.00 39.88 157 LEU A N 1
ATOM 1241 C CA . LEU A 1 157 ? 2.062 -9.070 19.301 1.00 39.88 157 LEU A CA 1
ATOM 1242 C C . LEU A 1 157 ? 1.349 -10.340 19.808 1.00 39.88 157 LEU A C 1
ATOM 1244 O O . LEU A 1 157 ? 0.190 -10.248 20.209 1.00 39.88 157 LEU A O 1
ATOM 1248 N N . PHE A 1 158 ? 2.023 -11.497 19.801 1.00 36.41 158 PHE A N 1
ATOM 1249 C CA . PHE A 1 158 ? 1.520 -12.768 20.337 1.00 36.41 158 PHE A CA 1
ATOM 1250 C C . PHE A 1 158 ? 2.511 -13.387 21.320 1.00 36.41 158 PHE A C 1
ATOM 1252 O O . PHE A 1 158 ? 3.709 -13.472 20.965 1.00 36.41 158 PHE A O 1
#

Foldseek 3Di:
DDDDDDDDDDDDDDDDDDDDPPPDPDPDDPPPPVVVVVVCLPVLVVLLVQLQVQLVVDDLVVLQLSLLRRDLVSQLSLVLLLLCLLLVHPSVVSNVVSCVSRVCVNVNLVVLVCVLCVPDDPVNVNVQSVVCVVDSVSSSVVSCSSSVCVVVVSVVVD